Protein AF-A0A645HJS1-F1 (afdb_monomer_lite)

Foldseek 3Di:
DVCCVVPVNFAQADWFPVSVLVCCVVVVPVDQCVQDDPPQPQADGDPGSVSDALRHGQKTALHDDVVAPDDQQLAFGMKGQQQRDDPQWIWTATRVGDIDIDRHDPVRRFQLSVLVVSCVVVVDDPRNSVVSNVSRVVNCVRNVD

Secondary structure (DSSP, 8-state):
-HHHHHTTTPPPSS-HHHHHHHHHHTTSS--GGGGS-TT-SSSPPPSSGGG--GGG--EEE----TTS---GGG-EEEEE-GGG-BTTEEEEEETTS-EEEEE--TT--SHHHHHHHHHHHH---HHHHHHHHHHHHHHHHHHT-

Sequence (145 aa):
MMYKADHKDSFPEKPGLAGLKVLADQNYLSDPAVFRNPADAKTTLAGELKALAPNNVSYVYFGALPDVPVAPAKMPLAFERPDLRLNGNLCVLFGDGHVESLTVPVEVDDCEELVSYLHTQKKYSEKELKALSERAHLLDGELGL

pLDDT: mean 89.64, std 5.85, range [58.06, 96.69]

Structure (mmCIF, N/CA/C/O backbone):
data_AF-A0A645HJS1-F1
#
_entry.id   AF-A0A645HJS1-F1
#
loop_
_atom_site.group_PDB
_atom_site.id
_atom_site.type_symbol
_atom_site.label_atom_id
_atom_site.label_alt_id
_atom_site.label_comp_id
_atom_site.label_asym_id
_atom_site.label_entity_id
_atom_site.label_seq_id
_atom_site.pdbx_PDB_ins_code
_atom_site.Cartn_x
_atom_site.Cartn_y
_atom_site.Cartn_z
_atom_site.occupancy
_atom_site.B_iso_or_equiv
_atom_site.auth_seq_id
_atom_site.auth_comp_id
_atom_site.auth_asym_id
_atom_site.auth_atom_id
_atom_site.pdbx_PDB_model_num
ATOM 1 N N . MET A 1 1 ? -15.172 -10.168 -12.290 1.00 58.06 1 MET A N 1
ATOM 2 C CA . MET A 1 1 ? -13.699 -10.301 -12.376 1.00 58.06 1 MET A CA 1
ATOM 3 C C . MET A 1 1 ? -13.333 -11.759 -12.154 1.00 58.06 1 MET A C 1
ATOM 5 O O . MET A 1 1 ? -13.943 -12.363 -11.282 1.00 58.06 1 MET A O 1
ATOM 9 N N . MET A 1 2 ? -12.388 -12.311 -12.926 1.00 75.38 2 MET A N 1
ATOM 10 C CA . MET A 1 2 ? -11.990 -13.729 -12.838 1.00 75.38 2 MET A CA 1
ATOM 11 C C . MET A 1 2 ? -11.369 -14.088 -11.477 1.00 75.38 2 MET A C 1
ATOM 13 O O . MET A 1 2 ? -11.793 -15.070 -10.883 1.00 75.38 2 MET A O 1
ATOM 17 N N . TYR A 1 3 ? -10.520 -13.221 -10.901 1.00 77.75 3 TYR A N 1
ATOM 18 C CA . TYR A 1 3 ? -9.892 -13.461 -9.587 1.00 77.75 3 TYR A CA 1
ATOM 19 C C . TYR A 1 3 ? -10.908 -13.810 -8.494 1.00 77.75 3 TYR A C 1
ATOM 21 O O . TYR A 1 3 ? -10.749 -14.779 -7.763 1.00 77.75 3 TYR A O 1
ATOM 29 N N . LYS A 1 4 ? -11.995 -13.034 -8.414 1.00 79.62 4 LYS A N 1
ATOM 30 C CA . LYS A 1 4 ? -13.069 -13.217 -7.431 1.00 79.62 4 LYS A CA 1
ATOM 31 C C . LYS A 1 4 ? -13.653 -14.639 -7.474 1.00 79.62 4 LYS A C 1
ATOM 33 O O . LYS A 1 4 ? -13.863 -15.245 -6.428 1.00 79.62 4 LYS A O 1
ATOM 38 N N . ALA A 1 5 ? -13.888 -15.162 -8.679 1.00 81.75 5 ALA A N 1
ATOM 39 C CA . ALA A 1 5 ? -14.442 -16.498 -8.879 1.00 81.75 5 ALA A CA 1
ATOM 40 C C . ALA A 1 5 ? -13.431 -17.600 -8.522 1.00 81.75 5 ALA A C 1
ATOM 42 O O . ALA A 1 5 ? -13.804 -18.586 -7.889 1.00 81.75 5 ALA A O 1
ATOM 43 N N . ASP A 1 6 ? -12.160 -17.399 -8.871 1.00 85.19 6 ASP A N 1
ATOM 44 C CA . ASP A 1 6 ? -11.094 -18.382 -8.651 1.00 85.19 6 ASP A CA 1
ATOM 45 C C . ASP A 1 6 ? -10.648 -18.447 -7.177 1.00 85.19 6 ASP A C 1
ATOM 47 O O . ASP A 1 6 ? -10.280 -19.510 -6.677 1.00 85.19 6 ASP A O 1
ATOM 51 N N . HIS A 1 7 ? -10.746 -17.324 -6.455 1.00 83.19 7 HIS A N 1
ATOM 52 C CA . HIS A 1 7 ? -10.228 -17.145 -5.090 1.00 83.19 7 HIS A CA 1
ATOM 53 C C . HIS A 1 7 ? -11.313 -16.850 -4.048 1.00 83.19 7 HIS A C 1
ATOM 55 O O . HIS A 1 7 ? -11.015 -16.332 -2.973 1.00 83.19 7 HIS A O 1
ATOM 61 N N . LYS A 1 8 ? -12.578 -17.181 -4.338 1.00 84.25 8 LYS A N 1
ATOM 62 C CA . LYS A 1 8 ? -13.710 -17.086 -3.390 1.00 84.25 8 LYS A CA 1
ATOM 63 C C . LYS A 1 8 ? -13.795 -15.722 -2.694 1.00 84.25 8 LYS A C 1
ATOM 65 O O . LYS A 1 8 ? -13.813 -15.646 -1.469 1.00 84.25 8 LYS A O 1
ATOM 70 N N . ASP A 1 9 ? -13.805 -14.654 -3.481 1.00 77.25 9 ASP A N 1
ATOM 71 C CA . ASP A 1 9 ? -13.944 -13.274 -2.993 1.00 77.25 9 ASP A CA 1
ATOM 72 C C . ASP A 1 9 ? -12.804 -12.797 -2.069 1.00 77.25 9 ASP A C 1
ATOM 74 O O . ASP A 1 9 ? -12.953 -11.796 -1.372 1.00 77.25 9 ASP A O 1
ATOM 78 N N . SER A 1 10 ? -11.657 -13.483 -2.078 1.00 81.81 10 SER A N 1
ATOM 79 C CA . SER A 1 10 ? -10.491 -13.131 -1.258 1.00 81.81 10 SER A CA 1
ATOM 80 C C . SER A 1 10 ? -9.510 -12.228 -2.009 1.00 81.81 10 SER A C 1
ATOM 82 O O . SER A 1 10 ? -9.567 -12.110 -3.231 1.00 81.81 10 SER A O 1
ATOM 84 N N . PHE A 1 11 ? -8.584 -11.606 -1.279 1.00 85.38 11 PHE A N 1
ATOM 85 C CA . PHE A 1 11 ? -7.425 -10.906 -1.842 1.00 85.38 11 PHE A CA 1
ATOM 86 C C . PHE A 1 11 ? -6.166 -11.780 -1.728 1.00 85.38 11 PHE A C 1
ATOM 88 O O . PHE A 1 11 ? -6.147 -12.691 -0.897 1.00 85.38 11 PHE A O 1
ATOM 95 N N . PRO A 1 12 ? -5.100 -11.526 -2.512 1.00 87.56 12 PRO A N 1
ATOM 96 C CA . PRO A 1 12 ? -3.809 -12.173 -2.283 1.00 87.56 12 PRO A CA 1
ATOM 97 C C . PRO A 1 12 ? -3.354 -12.031 -0.820 1.00 87.56 12 PRO A C 1
ATOM 99 O O . PRO A 1 12 ? -3.321 -10.928 -0.274 1.00 87.56 12 PRO A O 1
ATOM 102 N N . GLU A 1 13 ? -3.005 -13.142 -0.173 1.00 82.12 13 GLU A N 1
ATOM 103 C CA . GLU A 1 13 ? -2.704 -13.146 1.268 1.00 82.12 13 GLU A CA 1
ATOM 104 C C . GLU A 1 13 ? -1.360 -12.492 1.600 1.00 82.12 13 GLU A C 1
ATOM 106 O O . GLU A 1 13 ? -1.217 -11.829 2.628 1.00 82.12 13 GLU A O 1
ATOM 111 N N . LYS A 1 14 ? -0.360 -12.687 0.732 1.00 88.81 14 LYS A N 1
ATOM 112 C CA . LYS A 1 14 ? 1.002 -12.210 0.980 1.00 88.81 14 LYS A CA 1
ATOM 113 C C . LYS A 1 14 ? 1.082 -10.698 0.769 1.00 88.81 14 LYS A C 1
ATOM 115 O O . LYS A 1 14 ? 0.658 -10.241 -0.290 1.00 88.81 14 LYS A O 1
ATOM 120 N N . PRO A 1 15 ? 1.644 -9.931 1.713 1.00 91.69 15 PRO A N 1
ATOM 121 C CA . PRO A 1 15 ? 1.865 -8.509 1.512 1.00 91.69 15 PRO A CA 1
ATOM 122 C C . PRO A 1 15 ? 2.993 -8.247 0.506 1.00 91.69 15 PRO A C 1
ATOM 124 O O . PRO A 1 15 ? 3.673 -9.162 0.027 1.00 91.69 15 PRO A O 1
ATOM 127 N N . GLY A 1 16 ? 3.147 -6.974 0.169 1.00 92.12 16 GLY A N 1
ATOM 128 C CA . GLY A 1 16 ? 4.245 -6.439 -0.610 1.00 92.12 16 GLY A CA 1
ATOM 129 C C . GLY A 1 16 ? 4.307 -7.002 -2.022 1.00 92.12 16 GLY A C 1
ATOM 130 O O . GLY A 1 16 ? 3.303 -7.335 -2.666 1.00 92.12 16 GLY A O 1
ATOM 131 N N . LEU A 1 17 ? 5.534 -7.128 -2.513 1.00 90.62 17 LEU A N 1
ATOM 132 C CA . LEU A 1 17 ? 5.801 -7.576 -3.873 1.00 90.62 17 LEU A CA 1
ATOM 133 C C . LEU A 1 17 ? 5.349 -9.023 -4.112 1.00 90.62 17 LEU A C 1
ATOM 135 O O . LEU A 1 17 ? 5.007 -9.382 -5.238 1.00 90.62 17 LEU A O 1
ATOM 139 N N . ALA A 1 18 ? 5.334 -9.856 -3.070 1.00 90.19 18 ALA A N 1
ATOM 140 C CA . ALA A 1 18 ? 4.904 -11.244 -3.174 1.00 90.19 18 ALA A CA 1
ATOM 141 C C . ALA A 1 18 ? 3.412 -11.356 -3.526 1.00 90.19 18 ALA A C 1
ATOM 143 O O . ALA A 1 18 ? 3.057 -12.176 -4.370 1.00 90.19 18 ALA A O 1
ATOM 144 N N . GLY A 1 19 ? 2.551 -10.520 -2.938 1.00 89.69 19 GLY A N 1
ATOM 145 C CA . GLY A 1 19 ? 1.129 -10.468 -3.294 1.00 89.69 19 GLY A CA 1
ATOM 146 C C . GLY A 1 19 ? 0.890 -9.937 -4.703 1.00 89.69 19 GLY A C 1
ATOM 147 O O . GLY A 1 19 ? 0.113 -10.515 -5.460 1.00 89.69 19 GLY A O 1
ATOM 148 N N . LEU A 1 20 ? 1.621 -8.890 -5.094 1.00 89.94 20 LEU A N 1
ATOM 149 C CA . LEU A 1 20 ? 1.558 -8.342 -6.453 1.00 89.94 20 LEU A CA 1
ATOM 150 C C . LEU A 1 20 ? 2.002 -9.362 -7.509 1.00 89.94 20 LEU A C 1
ATOM 152 O O . LEU A 1 20 ? 1.364 -9.482 -8.554 1.00 89.94 20 LEU A O 1
ATOM 156 N N . LYS A 1 21 ? 3.048 -10.146 -7.220 1.00 89.88 21 LYS A N 1
ATOM 157 C CA . LYS A 1 21 ? 3.506 -11.225 -8.102 1.00 89.88 21 LYS A CA 1
ATOM 158 C C . LYS A 1 21 ? 2.441 -12.293 -8.325 1.00 89.88 21 LYS A C 1
ATOM 160 O O . LYS A 1 21 ? 2.305 -12.746 -9.448 1.00 89.88 21 LYS A O 1
ATOM 165 N N . VAL A 1 22 ? 1.628 -12.635 -7.322 1.00 89.75 22 VAL A N 1
ATOM 166 C CA . VAL A 1 22 ? 0.512 -13.585 -7.512 1.00 89.75 22 VAL A CA 1
ATOM 167 C C . VAL A 1 22 ? -0.456 -13.092 -8.591 1.00 89.75 22 VAL A C 1
ATOM 169 O O . VAL A 1 22 ? -0.884 -13.875 -9.437 1.00 89.75 22 VAL A O 1
ATOM 172 N N . LEU A 1 23 ? -0.770 -11.793 -8.597 1.00 88.19 23 LEU A N 1
ATOM 173 C CA . LEU A 1 23 ? -1.655 -11.194 -9.600 1.00 88.19 23 LEU A CA 1
ATOM 174 C C . LEU A 1 23 ? -1.030 -11.200 -11.000 1.00 88.19 23 LEU A C 1
ATOM 176 O O . LEU A 1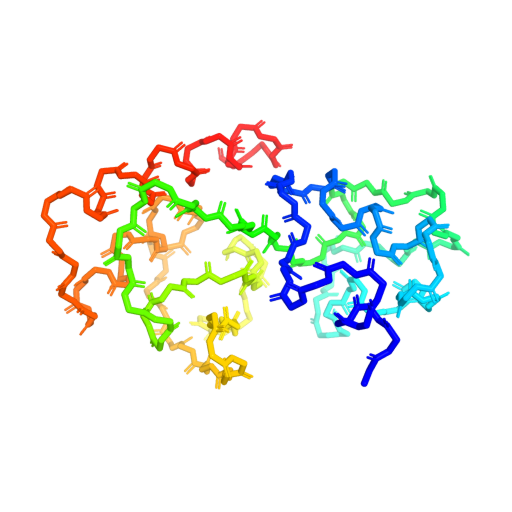 23 ? -1.737 -11.425 -11.984 1.00 88.19 23 LEU A O 1
ATOM 180 N N . ALA A 1 24 ? 0.280 -10.970 -11.084 1.00 88.00 24 ALA A N 1
ATOM 181 C CA . ALA A 1 24 ? 1.031 -10.996 -12.333 1.00 88.00 24 ALA A CA 1
ATOM 182 C C . ALA A 1 24 ? 1.181 -12.425 -12.892 1.00 88.00 24 ALA A C 1
ATOM 184 O O . ALA A 1 24 ? 0.839 -12.680 -14.045 1.00 88.00 24 ALA A O 1
ATOM 185 N N . ASP A 1 25 ? 1.619 -13.373 -12.060 1.00 87.31 25 ASP A N 1
ATOM 186 C CA . ASP A 1 25 ? 1.907 -14.764 -12.433 1.00 87.31 25 ASP A CA 1
ATOM 187 C C . ASP A 1 25 ? 0.641 -15.530 -12.837 1.00 87.31 25 ASP A C 1
ATOM 189 O O . ASP A 1 25 ? 0.683 -16.395 -13.711 1.00 87.31 25 ASP A O 1
ATOM 193 N N . GLN A 1 26 ? -0.502 -15.199 -12.228 1.00 87.50 26 GLN A N 1
ATOM 194 C CA . GLN A 1 26 ? -1.805 -15.781 -12.570 1.00 87.50 26 GLN A CA 1
ATOM 195 C C . GLN A 1 26 ? -2.543 -14.989 -13.662 1.00 87.50 26 GLN A C 1
ATOM 197 O O . GLN A 1 26 ? -3.711 -15.254 -13.941 1.00 87.50 26 GLN A O 1
ATOM 202 N N . ASN A 1 27 ? -1.858 -14.041 -14.313 1.00 85.19 27 ASN A N 1
ATOM 203 C CA . ASN A 1 27 ? -2.348 -13.278 -15.461 1.00 85.19 27 ASN A CA 1
ATOM 204 C C . ASN A 1 27 ? -3.613 -12.439 -15.176 1.00 85.19 27 ASN A C 1
ATOM 206 O O . ASN A 1 27 ? -4.397 -12.156 -16.083 1.00 85.19 27 ASN A O 1
ATOM 210 N N . TYR A 1 28 ? -3.814 -12.022 -13.921 1.00 88.06 28 TYR A N 1
ATOM 211 C CA . TYR A 1 28 ? -4.878 -11.083 -13.549 1.00 88.06 28 TYR A CA 1
ATOM 212 C C . TYR A 1 28 ? -4.464 -9.627 -13.766 1.00 88.06 28 TYR A C 1
ATOM 214 O O . TYR A 1 28 ? -5.311 -8.799 -14.094 1.00 88.06 28 TYR A O 1
ATOM 222 N N . LEU A 1 29 ? -3.170 -9.328 -13.607 1.00 88.56 29 LEU A N 1
ATOM 223 C CA . LEU A 1 29 ? -2.538 -8.053 -13.945 1.00 88.56 29 LEU A CA 1
ATOM 224 C C . LEU A 1 29 ? -1.397 -8.311 -14.933 1.00 88.56 29 LEU A C 1
ATOM 226 O O . LEU A 1 29 ? -0.248 -8.504 -14.547 1.00 88.56 29 LEU A O 1
ATOM 230 N N . SER A 1 30 ? -1.745 -8.369 -16.218 1.00 87.62 30 SER A N 1
ATOM 231 C CA . SER A 1 30 ? -0.841 -8.829 -17.277 1.00 87.62 30 SER A CA 1
ATOM 232 C C . SER A 1 30 ? 0.025 -7.730 -17.907 1.00 87.62 30 SER A C 1
ATOM 234 O O . SER A 1 30 ? 0.952 -8.032 -18.654 1.00 87.62 30 SER A O 1
ATOM 236 N N . ASP A 1 31 ? -0.294 -6.458 -17.666 1.00 89.62 31 ASP A N 1
ATOM 237 C CA . ASP A 1 31 ? 0.434 -5.316 -18.224 1.00 89.62 31 ASP A CA 1
ATOM 238 C C . ASP A 1 31 ? 1.410 -4.753 -17.174 1.00 89.62 31 ASP A C 1
ATOM 240 O O . ASP A 1 31 ? 0.951 -4.254 -16.147 1.00 89.62 31 ASP A O 1
ATOM 244 N N . PRO A 1 32 ? 2.740 -4.794 -17.395 1.00 86.88 32 PRO A N 1
ATOM 245 C CA . PRO A 1 32 ? 3.719 -4.223 -16.470 1.00 86.88 32 PRO A CA 1
ATOM 246 C C . PRO A 1 32 ? 3.490 -2.742 -16.139 1.00 86.88 32 PRO A C 1
ATOM 248 O O . PRO A 1 32 ? 3.883 -2.294 -15.061 1.00 86.88 32 PRO A O 1
ATOM 251 N N . ALA A 1 33 ? 2.841 -1.980 -17.027 1.00 89.19 33 ALA A N 1
ATOM 252 C CA . ALA A 1 33 ? 2.558 -0.564 -16.808 1.00 89.19 33 ALA A CA 1
ATOM 253 C C . ALA A 1 33 ? 1.641 -0.311 -15.604 1.00 89.19 33 ALA A C 1
ATOM 255 O O . ALA A 1 33 ? 1.718 0.760 -15.013 1.00 89.19 33 ALA A O 1
ATOM 256 N N . VAL A 1 34 ? 0.825 -1.287 -15.186 1.00 90.00 34 VAL A N 1
ATOM 257 C CA . VAL A 1 34 ? -0.099 -1.118 -14.048 1.00 90.00 34 VAL A CA 1
ATOM 258 C C . VAL A 1 34 ? 0.612 -1.045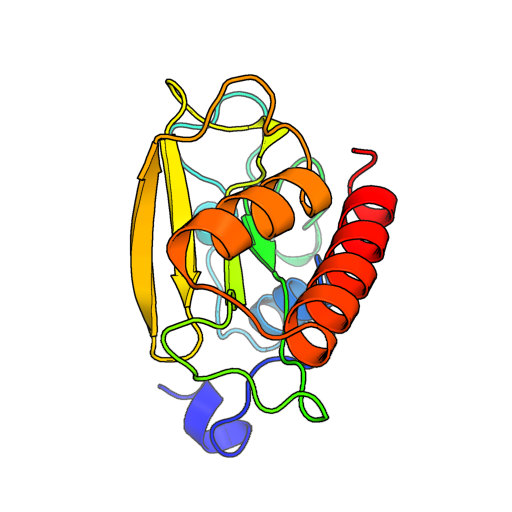 -12.696 1.00 90.00 34 VAL A C 1
ATOM 260 O O . VAL A 1 34 ? 0.025 -0.580 -11.725 1.00 90.00 34 VAL A O 1
ATOM 263 N N . PHE A 1 35 ? 1.865 -1.501 -12.612 1.00 90.94 35 PHE A N 1
ATOM 264 C CA . PHE A 1 35 ? 2.640 -1.497 -11.367 1.00 90.94 35 PHE A CA 1
ATOM 265 C C . PHE A 1 35 ? 3.401 -0.189 -11.141 1.00 90.94 35 PHE A C 1
ATOM 267 O O . PHE A 1 35 ? 3.978 0.007 -10.071 1.00 90.94 35 PHE A O 1
ATOM 274 N N . ARG A 1 36 ? 3.389 0.714 -12.124 1.00 90.88 36 ARG A N 1
ATOM 275 C CA . ARG A 1 36 ? 4.072 2.001 -12.068 1.00 90.88 36 ARG A CA 1
ATOM 276 C C . ARG A 1 36 ? 3.061 3.134 -12.176 1.00 90.88 36 ARG A C 1
ATOM 278 O O . ARG A 1 36 ? 2.250 3.159 -13.096 1.00 90.88 36 ARG A O 1
ATOM 285 N N . ASN A 1 37 ? 3.175 4.122 -11.296 1.00 89.06 37 ASN A N 1
ATOM 286 C CA . ASN A 1 37 ? 2.478 5.384 -11.492 1.00 89.06 37 ASN A CA 1
ATOM 287 C C . ASN A 1 37 ? 3.145 6.127 -12.676 1.00 89.06 37 ASN A C 1
ATOM 289 O O . ASN A 1 37 ? 4.346 6.399 -12.620 1.00 89.06 37 ASN A O 1
ATOM 293 N N . PRO A 1 38 ? 2.414 6.488 -13.750 1.00 85.62 38 PRO A N 1
ATOM 294 C CA . PRO A 1 38 ? 2.991 7.186 -14.903 1.00 85.62 38 PRO A CA 1
ATOM 295 C C . PRO A 1 38 ? 3.636 8.538 -14.574 1.00 85.62 38 PRO A C 1
ATOM 297 O O . PRO A 1 38 ? 4.508 8.997 -15.309 1.00 85.62 38 PRO A O 1
ATOM 300 N N . ALA A 1 39 ? 3.196 9.188 -13.497 1.00 84.62 39 ALA A N 1
ATOM 301 C CA . ALA A 1 39 ? 3.718 10.470 -13.046 1.00 84.62 39 ALA A CA 1
ATOM 302 C C . ALA A 1 39 ? 4.947 10.327 -12.126 1.00 84.62 39 ALA A C 1
ATOM 304 O O . ALA A 1 39 ? 5.626 11.317 -11.853 1.00 84.62 39 ALA A O 1
ATOM 305 N N . ASP A 1 40 ? 5.260 9.110 -11.672 1.00 84.19 40 ASP A N 1
ATOM 306 C CA . ASP A 1 40 ? 6.461 8.813 -10.897 1.00 84.19 40 ASP A CA 1
ATOM 307 C C . ASP A 1 40 ? 7.688 8.701 -11.821 1.00 84.19 40 ASP A C 1
ATOM 309 O O . ASP A 1 40 ? 7.751 7.888 -12.753 1.00 84.19 40 A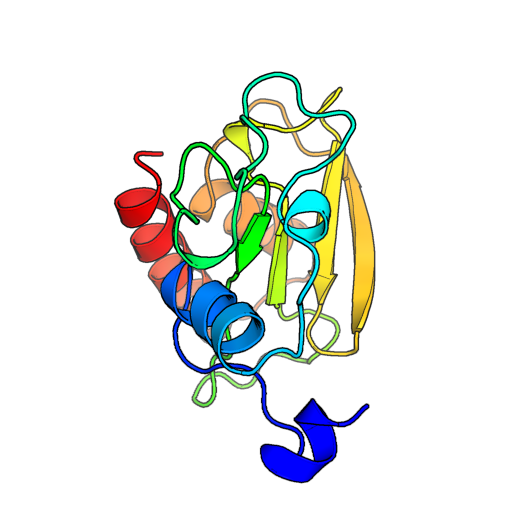SP A O 1
ATOM 313 N N . ALA A 1 41 ? 8.677 9.554 -11.551 1.00 79.81 41 ALA A N 1
ATOM 314 C CA . ALA A 1 41 ? 9.933 9.633 -12.290 1.00 79.81 41 ALA A CA 1
ATOM 315 C C . ALA A 1 41 ? 11.076 8.802 -11.676 1.00 79.81 41 ALA A C 1
ATOM 317 O O . ALA A 1 41 ? 12.107 8.635 -12.327 1.00 79.81 41 ALA A O 1
ATOM 318 N N . LYS A 1 42 ? 10.930 8.311 -10.438 1.00 83.69 42 LYS A N 1
ATOM 319 C CA . LYS A 1 42 ? 11.963 7.565 -9.704 1.00 83.69 42 LYS A CA 1
ATOM 320 C C . LYS A 1 42 ? 11.927 6.070 -10.026 1.00 83.69 42 LYS A C 1
ATOM 322 O O . LYS A 1 42 ? 12.986 5.448 -10.095 1.00 83.69 42 LYS A O 1
ATOM 327 N N . THR A 1 43 ? 10.745 5.488 -10.239 1.00 85.00 43 THR A N 1
ATOM 328 C CA . THR A 1 43 ? 10.640 4.073 -10.629 1.00 85.00 43 THR A CA 1
ATOM 329 C C . THR A 1 43 ? 10.882 3.865 -12.118 1.00 85.00 43 THR A C 1
ATOM 331 O O . THR A 1 43 ? 10.552 4.686 -12.979 1.00 85.00 43 THR A O 1
ATOM 334 N N . THR A 1 44 ? 11.469 2.716 -12.439 1.00 87.00 44 THR A N 1
ATOM 335 C CA . THR A 1 44 ? 11.632 2.269 -13.827 1.00 87.00 44 THR A CA 1
ATOM 336 C C . THR A 1 44 ? 10.466 1.375 -14.224 1.00 87.00 44 THR A C 1
ATOM 338 O O . THR A 1 44 ? 9.883 0.706 -13.383 1.00 87.00 44 THR A O 1
ATOM 341 N N . LEU A 1 45 ? 10.080 1.362 -15.502 1.00 85.00 45 LEU A N 1
ATOM 342 C CA . LEU A 1 45 ? 9.070 0.406 -15.957 1.00 85.00 45 LEU A CA 1
ATOM 343 C C . LEU A 1 45 ? 9.713 -0.982 -16.061 1.00 85.00 45 LEU A C 1
ATOM 345 O O . LEU A 1 45 ? 10.752 -1.128 -16.709 1.00 85.00 45 LEU A O 1
ATOM 349 N N . ALA A 1 46 ? 9.092 -1.999 -15.465 1.00 82.12 46 ALA A N 1
ATOM 350 C CA . ALA A 1 46 ? 9.497 -3.377 -15.708 1.00 82.12 46 ALA A CA 1
ATOM 351 C C . ALA A 1 46 ? 9.233 -3.731 -17.183 1.00 82.12 46 ALA A C 1
ATOM 353 O O . ALA A 1 46 ? 8.111 -3.601 -17.663 1.00 82.12 46 ALA A O 1
ATOM 354 N N . GLY A 1 47 ? 10.256 -4.193 -17.910 1.00 78.19 47 GLY A N 1
ATOM 355 C CA . GLY A 1 47 ? 10.080 -4.642 -19.299 1.00 78.19 47 GLY A CA 1
ATOM 356 C C . GLY A 1 47 ? 9.225 -5.911 -19.424 1.00 78.19 47 GLY A C 1
ATOM 357 O O . GLY A 1 47 ? 8.701 -6.203 -20.493 1.00 78.19 47 GLY A O 1
ATOM 358 N N . GLU A 1 48 ? 9.081 -6.662 -18.330 1.00 84.69 48 GLU A N 1
ATOM 359 C CA . GLU A 1 48 ? 8.335 -7.915 -18.244 1.00 84.69 48 GLU A CA 1
ATOM 360 C C . GLU A 1 48 ? 7.908 -8.194 -16.792 1.00 84.69 48 GLU A C 1
ATOM 362 O O . GLU A 1 48 ? 8.614 -7.832 -15.851 1.00 84.69 48 GLU A O 1
ATOM 367 N N . LEU A 1 49 ? 6.776 -8.880 -16.596 1.00 83.94 49 LEU A N 1
ATOM 368 C CA . LEU A 1 49 ? 6.199 -9.142 -15.264 1.00 83.94 49 LEU A CA 1
ATOM 369 C C . LEU A 1 49 ? 7.120 -9.947 -14.335 1.00 83.94 49 LEU A C 1
ATOM 371 O O . LEU A 1 49 ? 7.184 -9.695 -13.134 1.00 83.94 49 LEU A O 1
ATOM 375 N N . LYS A 1 50 ? 7.894 -10.891 -14.881 1.00 82.81 50 LYS A N 1
ATOM 376 C CA . LYS A 1 50 ? 8.845 -11.682 -14.079 1.00 82.81 50 LYS A CA 1
ATOM 377 C C . LYS A 1 50 ? 9.991 -10.840 -13.502 1.00 82.81 50 LYS A C 1
ATOM 379 O O . LYS A 1 50 ? 10.644 -11.278 -12.560 1.00 82.81 50 LYS A O 1
ATOM 384 N N . ALA A 1 51 ? 10.228 -9.643 -14.045 1.00 85.19 51 ALA A N 1
ATOM 385 C CA . ALA A 1 51 ? 11.253 -8.717 -13.577 1.00 85.19 51 ALA A CA 1
ATOM 386 C C . ALA A 1 51 ? 10.742 -7.737 -12.504 1.00 85.19 51 ALA A C 1
ATOM 388 O O . ALA A 1 51 ? 11.491 -6.842 -12.113 1.00 85.19 51 ALA A O 1
ATOM 389 N N . LEU A 1 52 ? 9.501 -7.876 -12.012 1.00 86.56 52 LEU A N 1
ATOM 390 C CA . LEU A 1 52 ? 8.968 -7.012 -10.953 1.00 86.56 52 LEU A CA 1
ATOM 391 C C . LEU A 1 52 ? 9.867 -7.044 -9.703 1.00 86.56 52 LEU A C 1
ATOM 393 O O . LEU A 1 52 ? 10.169 -8.111 -9.160 1.00 86.56 52 LEU A O 1
ATOM 397 N N . ALA A 1 53 ? 10.270 -5.869 -9.237 1.00 87.31 53 ALA A N 1
ATOM 398 C CA . ALA A 1 53 ? 11.224 -5.622 -8.161 1.00 87.31 53 ALA A CA 1
ATOM 399 C C . ALA A 1 53 ? 10.893 -4.284 -7.467 1.00 87.31 53 ALA A C 1
ATOM 401 O O . ALA A 1 53 ? 10.235 -3.436 -8.066 1.00 87.31 53 ALA A O 1
ATOM 402 N N . PRO A 1 54 ? 11.351 -4.038 -6.227 1.00 86.38 54 PRO A N 1
ATOM 403 C CA . PRO A 1 54 ? 10.987 -2.819 -5.493 1.00 86.38 54 PRO A CA 1
ATOM 404 C C . PRO A 1 54 ? 11.286 -1.501 -6.231 1.00 86.38 54 PRO A C 1
ATOM 406 O O . PRO A 1 54 ? 10.580 -0.517 -6.050 1.00 86.38 54 PRO A O 1
ATOM 409 N N . ASN A 1 55 ? 12.298 -1.474 -7.101 1.00 87.50 55 ASN A N 1
ATOM 410 C CA . ASN A 1 55 ? 12.699 -0.299 -7.885 1.00 87.50 55 ASN A CA 1
ATOM 411 C C . ASN A 1 55 ? 11.855 -0.042 -9.154 1.00 87.50 55 ASN A C 1
ATOM 413 O O . ASN A 1 55 ? 12.094 0.941 -9.864 1.00 87.50 55 ASN A O 1
ATOM 417 N N . ASN A 1 56 ? 10.913 -0.928 -9.480 1.00 88.81 56 ASN A N 1
ATOM 418 C CA . ASN A 1 56 ? 10.040 -0.808 -10.651 1.00 88.81 56 ASN A CA 1
ATOM 419 C C . ASN A 1 56 ? 8.544 -0.876 -10.319 1.00 88.81 56 ASN A C 1
ATOM 421 O O . ASN A 1 56 ? 7.713 -0.988 -11.219 1.00 88.81 56 ASN A O 1
ATOM 425 N N . VAL A 1 57 ? 8.213 -0.775 -9.031 1.00 91.94 57 VAL A N 1
ATOM 426 C CA . VAL A 1 57 ? 6.840 -0.766 -8.534 1.00 91.94 57 VAL A CA 1
ATOM 427 C C . VAL A 1 57 ? 6.615 0.497 -7.706 1.00 91.94 57 VAL A C 1
ATOM 429 O O . VAL A 1 57 ? 7.314 0.730 -6.722 1.00 91.94 57 VAL A O 1
ATOM 432 N N . SER A 1 58 ? 5.623 1.301 -8.094 1.00 93.44 58 SER A N 1
ATOM 433 C CA . SER A 1 58 ? 5.242 2.535 -7.384 1.00 93.44 58 SER A CA 1
ATOM 434 C C . SER A 1 58 ? 4.221 2.298 -6.270 1.00 93.44 58 SER A C 1
ATOM 436 O O . SER A 1 58 ? 3.896 3.225 -5.534 1.00 93.44 58 SER A O 1
ATOM 438 N N . TYR A 1 59 ? 3.691 1.080 -6.152 1.00 93.81 59 TYR A N 1
ATOM 439 C CA . TYR A 1 59 ? 2.623 0.728 -5.221 1.00 93.81 59 TYR A CA 1
ATOM 440 C C . TYR A 1 59 ? 3.084 -0.277 -4.167 1.00 93.81 59 TYR A C 1
ATOM 442 O O . TYR A 1 59 ? 3.802 -1.235 -4.452 1.00 93.81 59 TYR A O 1
ATOM 450 N N . VAL A 1 60 ? 2.589 -0.102 -2.952 1.00 94.94 60 VAL A N 1
ATOM 451 C CA . VAL A 1 60 ? 2.709 -1.057 -1.859 1.00 94.94 60 VAL A CA 1
ATOM 452 C C . VAL A 1 60 ? 1.403 -1.828 -1.768 1.00 94.94 60 VAL A C 1
ATOM 454 O O . VAL A 1 60 ? 0.333 -1.242 -1.608 1.00 94.94 60 VAL A O 1
ATOM 457 N N . TYR A 1 61 ? 1.477 -3.152 -1.875 1.00 95.12 61 TYR A N 1
ATOM 458 C CA . TYR A 1 61 ? 0.331 -4.011 -1.604 1.00 95.12 61 TYR A CA 1
ATOM 459 C C . TYR A 1 61 ? 0.315 -4.379 -0.127 1.00 95.12 61 TYR A C 1
ATOM 461 O O . TYR A 1 61 ? 1.190 -5.089 0.360 1.00 95.12 61 TYR A O 1
ATOM 469 N N . PHE A 1 62 ? -0.681 -3.895 0.598 1.00 92.38 62 PHE A N 1
ATOM 470 C CA . PHE A 1 62 ? -0.773 -4.115 2.033 1.00 92.38 62 PHE A CA 1
ATOM 471 C C . PHE A 1 62 ? -1.257 -5.529 2.363 1.00 92.38 62 PHE A C 1
ATOM 473 O O . PHE A 1 62 ? -0.819 -6.130 3.345 1.00 92.38 62 PHE A O 1
ATOM 480 N N . GLY A 1 63 ? -2.110 -6.091 1.502 1.00 86.06 63 GLY A N 1
ATOM 481 C CA . GLY A 1 63 ? -2.678 -7.425 1.661 1.00 86.06 63 GLY A CA 1
ATOM 482 C C . GLY A 1 63 ? -3.824 -7.499 2.665 1.00 86.06 63 GLY A C 1
ATOM 483 O O . GLY A 1 63 ? -4.149 -6.541 3.365 1.00 86.06 63 GLY A O 1
ATOM 484 N N . ALA A 1 64 ? -4.454 -8.671 2.732 1.00 80.31 64 ALA A N 1
ATOM 485 C CA . ALA A 1 64 ? -5.508 -8.930 3.705 1.00 80.31 64 ALA A CA 1
ATOM 486 C C . ALA A 1 64 ? -4.945 -9.081 5.135 1.00 80.31 64 ALA A C 1
ATOM 488 O O . ALA A 1 64 ? -3.809 -9.527 5.340 1.00 80.31 64 ALA A O 1
ATOM 489 N N . LEU A 1 65 ? -5.779 -8.745 6.125 1.00 84.06 65 LEU A N 1
ATOM 490 C CA . LEU A 1 65 ? -5.563 -9.002 7.554 1.00 84.06 65 LEU A CA 1
ATOM 491 C C . LEU A 1 65 ? -6.751 -9.814 8.111 1.00 84.06 65 LEU A C 1
ATOM 493 O O . LEU A 1 65 ? -7.635 -9.239 8.744 1.00 84.06 65 LEU A O 1
ATOM 497 N N . PRO A 1 66 ? -6.818 -11.135 7.859 1.00 72.81 66 PRO A N 1
ATOM 498 C CA . PRO A 1 66 ? -8.010 -11.940 8.154 1.00 72.81 66 PRO A CA 1
ATOM 499 C C . PRO A 1 66 ? -8.385 -11.986 9.646 1.00 72.81 66 PRO A C 1
ATOM 501 O O . PRO A 1 66 ? -9.563 -12.086 9.977 1.00 72.81 66 PRO A O 1
ATOM 504 N N . ASP A 1 67 ? -7.409 -11.849 10.549 1.00 80.19 67 ASP A N 1
ATOM 505 C CA . ASP A 1 67 ? -7.619 -11.945 12.004 1.00 80.19 67 ASP A CA 1
ATOM 506 C C . ASP A 1 67 ? -7.936 -10.598 12.686 1.00 80.19 67 ASP A C 1
ATOM 508 O O . ASP A 1 67 ? -8.075 -10.499 13.919 1.00 80.19 67 ASP A O 1
ATOM 512 N N . VAL A 1 68 ? -8.052 -9.530 11.893 1.00 82.44 68 VAL A N 1
ATOM 513 C CA . VAL A 1 68 ? -8.267 -8.164 12.372 1.00 82.44 68 VAL A CA 1
ATOM 514 C C . VAL A 1 68 ? -9.574 -7.646 11.775 1.00 82.44 68 VAL A C 1
ATOM 516 O O . VAL A 1 68 ? -9.665 -7.484 10.561 1.00 82.44 68 VAL A O 1
ATOM 519 N N . PRO A 1 69 ? -10.603 -7.369 12.597 1.00 83.75 69 PRO A N 1
ATOM 520 C CA . PRO A 1 69 ? -11.911 -6.945 12.110 1.00 83.75 69 PRO A CA 1
ATOM 521 C C . PRO A 1 69 ? -11.9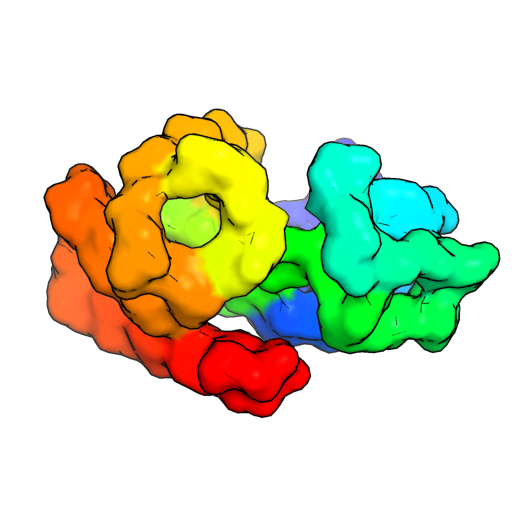04 -5.458 11.725 1.00 83.75 69 PRO A C 1
ATOM 523 O O . PRO A 1 69 ? -12.624 -4.660 12.319 1.00 83.75 69 PRO A O 1
ATOM 526 N N . VAL A 1 70 ? -11.080 -5.085 10.743 1.00 85.56 70 VAL A N 1
ATOM 527 C CA . VAL A 1 70 ? -11.066 -3.735 10.175 1.00 85.56 70 VAL A CA 1
ATOM 528 C C . VAL A 1 70 ? -12.253 -3.591 9.230 1.00 85.56 70 VAL A C 1
ATOM 530 O O . VAL A 1 70 ? -12.462 -4.424 8.347 1.00 85.56 70 VAL A O 1
ATOM 533 N N . ALA A 1 71 ? -13.035 -2.522 9.383 1.00 90.94 71 ALA A N 1
ATOM 534 C CA . ALA A 1 71 ? -14.095 -2.217 8.425 1.00 90.94 71 ALA A CA 1
ATOM 535 C C . ALA A 1 71 ? -13.499 -2.072 7.004 1.00 90.94 71 ALA A C 1
ATOM 537 O O . ALA A 1 71 ? -12.534 -1.320 6.851 1.00 90.94 71 ALA A O 1
ATOM 538 N N . PRO A 1 72 ? -14.067 -2.705 5.955 1.00 90.44 72 PRO A N 1
ATOM 539 C CA . PRO A 1 72 ? -13.490 -2.676 4.604 1.00 90.44 72 PRO A CA 1
ATOM 540 C C . PRO A 1 72 ? -13.211 -1.265 4.068 1.00 90.44 72 PRO A C 1
ATOM 542 O O . PRO A 1 72 ? -12.137 -1.016 3.536 1.00 90.44 72 PRO A O 1
ATOM 545 N N . ALA A 1 73 ? -14.112 -0.313 4.332 1.00 93.56 73 ALA A N 1
ATOM 546 C CA . ALA A 1 73 ? -13.965 1.101 3.963 1.00 93.56 73 ALA A CA 1
ATOM 547 C C . ALA A 1 73 ? -12.847 1.857 4.720 1.00 93.56 73 ALA A C 1
ATOM 549 O O . ALA A 1 73 ? -12.609 3.039 4.487 1.00 93.56 73 ALA A O 1
ATOM 550 N N . LYS A 1 74 ? -12.197 1.217 5.694 1.00 94.12 74 LYS A N 1
ATOM 551 C CA . LYS A 1 74 ? -11.078 1.777 6.460 1.00 94.12 74 LYS A CA 1
ATOM 552 C C . LYS A 1 74 ? -9.795 0.964 6.309 1.00 94.12 74 LYS A C 1
ATOM 554 O O . LYS A 1 74 ? -8.744 1.447 6.716 1.00 94.12 74 LYS A O 1
ATOM 559 N N . MET A 1 75 ? -9.875 -0.246 5.759 1.00 93.19 75 MET A N 1
ATOM 560 C CA . MET A 1 75 ? -8.746 -1.154 5.594 1.00 93.19 75 MET A CA 1
ATOM 561 C C . MET A 1 75 ? -7.955 -0.778 4.335 1.00 93.19 75 MET A C 1
ATOM 563 O O . MET A 1 75 ? -8.485 -0.993 3.243 1.00 93.19 75 MET A O 1
ATOM 567 N N . PRO A 1 76 ? -6.729 -0.235 4.440 1.00 94.88 76 PRO A N 1
ATOM 568 C CA . PRO A 1 76 ? -5.899 -0.023 3.263 1.00 94.88 76 PRO A CA 1
ATOM 569 C C . PRO A 1 76 ? -5.512 -1.384 2.673 1.00 94.88 76 PRO A C 1
ATOM 571 O O . PRO A 1 76 ? -5.025 -2.265 3.378 1.00 94.88 76 PRO A O 1
ATOM 574 N N . LEU A 1 77 ? -5.747 -1.560 1.377 1.00 93.88 77 LEU A N 1
ATOM 575 C CA . LEU A 1 77 ? -5.405 -2.773 0.637 1.00 93.88 77 LEU A CA 1
ATOM 576 C C . LEU A 1 77 ? -4.149 -2.576 -0.212 1.00 93.88 77 LEU A C 1
ATOM 578 O O . LEU A 1 77 ? -3.312 -3.474 -0.304 1.00 93.88 77 LEU A O 1
ATOM 582 N N . ALA A 1 78 ? -4.016 -1.404 -0.826 1.00 94.62 78 ALA A N 1
ATOM 583 C CA . ALA A 1 78 ? -2.821 -0.979 -1.537 1.00 94.62 78 ALA A CA 1
ATOM 584 C C . ALA A 1 78 ? -2.721 0.547 -1.513 1.00 94.62 78 ALA A C 1
ATOM 586 O O . ALA A 1 78 ? -3.734 1.232 -1.389 1.00 94.62 78 ALA A O 1
ATOM 587 N N . PHE A 1 79 ? -1.523 1.089 -1.658 1.00 95.50 79 PHE A N 1
ATOM 588 C CA . PHE A 1 79 ? -1.314 2.531 -1.759 1.00 95.50 79 PHE A CA 1
ATOM 589 C C . PHE A 1 79 ? -0.067 2.847 -2.567 1.00 95.50 79 PHE A C 1
ATOM 591 O O . PHE A 1 79 ? 0.790 1.991 -2.775 1.00 95.50 79 PHE A O 1
ATOM 598 N N . GLU A 1 80 ? 0.027 4.075 -3.054 1.00 94.06 80 GLU A N 1
ATOM 599 C CA . GLU A 1 80 ? 1.274 4.587 -3.614 1.00 94.06 80 GLU A CA 1
ATOM 600 C C . GLU A 1 80 ? 2.350 4.646 -2.535 1.00 94.06 80 GLU A C 1
ATOM 602 O O . GLU A 1 80 ? 2.083 5.036 -1.400 1.00 94.06 80 GLU A O 1
ATOM 607 N N . ARG A 1 81 ? 3.571 4.263 -2.904 1.00 92.88 81 ARG A N 1
ATOM 608 C CA . ARG A 1 81 ? 4.738 4.344 -2.032 1.00 92.88 81 ARG A CA 1
ATOM 609 C C . ARG A 1 81 ? 4.897 5.766 -1.470 1.00 92.88 81 ARG A C 1
ATOM 611 O O . ARG A 1 81 ? 4.999 6.705 -2.268 1.00 92.88 81 ARG A O 1
ATOM 618 N N . PRO A 1 82 ? 4.941 5.938 -0.137 1.00 93.00 82 PRO A N 1
ATOM 619 C CA . PRO A 1 82 ? 5.007 7.263 0.478 1.00 93.00 82 PRO A CA 1
ATOM 620 C C . PRO A 1 82 ? 6.209 8.098 0.007 1.00 93.00 82 PRO A C 1
ATOM 622 O O . PRO A 1 82 ? 6.021 9.257 -0.367 1.00 93.00 82 PRO A O 1
ATOM 625 N N . ASP A 1 83 ? 7.397 7.502 -0.134 1.00 91.12 83 ASP A N 1
ATOM 626 C CA . ASP A 1 83 ? 8.635 8.136 -0.633 1.00 91.12 83 ASP A CA 1
ATOM 627 C C . ASP A 1 83 ? 8.581 8.610 -2.105 1.00 91.12 83 ASP A C 1
ATOM 629 O O . ASP A 1 83 ? 9.437 9.373 -2.587 1.00 91.12 83 ASP A O 1
ATOM 633 N N . LEU A 1 84 ? 7.563 8.162 -2.845 1.00 89.88 84 LEU A N 1
ATOM 634 C CA . LEU A 1 84 ? 7.322 8.485 -4.253 1.00 89.88 84 LEU A CA 1
ATOM 635 C C . LEU A 1 84 ? 6.163 9.474 -4.452 1.00 89.88 84 LEU A C 1
ATOM 637 O O . LEU A 1 84 ? 5.839 9.801 -5.597 1.00 89.88 84 LEU A O 1
ATOM 641 N N . ARG A 1 85 ? 5.546 9.966 -3.366 1.00 86.50 85 ARG A N 1
ATOM 642 C CA . ARG A 1 85 ? 4.393 10.880 -3.421 1.00 86.50 85 ARG A CA 1
ATOM 643 C C . ARG A 1 85 ? 4.678 12.119 -4.267 1.00 86.50 85 ARG A C 1
ATOM 645 O O . ARG A 1 85 ? 5.754 12.720 -4.208 1.00 86.50 85 ARG A O 1
ATOM 652 N N . LEU A 1 86 ? 3.673 12.552 -5.021 1.00 83.00 86 LEU A N 1
ATOM 653 C CA . LEU A 1 86 ? 3.782 13.694 -5.926 1.00 83.00 86 LEU A CA 1
ATOM 654 C C . LEU A 1 86 ? 3.018 14.881 -5.357 1.00 83.00 86 LEU A C 1
ATOM 656 O O . LEU A 1 86 ? 1.810 14.815 -5.144 1.00 83.00 86 LEU A O 1
ATOM 660 N N . ASN A 1 87 ? 3.721 15.994 -5.131 1.00 83.75 87 ASN A N 1
ATOM 661 C CA . ASN A 1 87 ? 3.146 17.224 -4.573 1.00 83.75 87 ASN A CA 1
ATOM 662 C C . ASN A 1 87 ? 2.401 16.998 -3.240 1.00 83.75 87 ASN A C 1
ATOM 664 O O . ASN A 1 87 ? 1.374 17.626 -2.991 1.00 83.75 87 ASN A O 1
ATOM 668 N N . GLY A 1 88 ? 2.893 16.069 -2.412 1.00 84.19 88 GLY A N 1
ATOM 669 C CA . GLY A 1 88 ? 2.264 15.701 -1.140 1.00 84.19 88 GLY A CA 1
ATOM 670 C C . GLY A 1 88 ? 0.969 14.898 -1.281 1.00 84.19 88 GLY A C 1
ATOM 671 O O . GLY A 1 88 ? 0.298 14.673 -0.283 1.00 84.19 88 GLY A O 1
ATOM 672 N N . ASN A 1 89 ? 0.600 14.461 -2.488 1.00 90.38 89 ASN A N 1
ATOM 673 C CA . ASN A 1 89 ? -0.578 13.630 -2.705 1.00 90.38 89 ASN A CA 1
ATOM 674 C C . ASN A 1 89 ? -0.186 12.169 -2.925 1.00 90.38 89 ASN A C 1
ATOM 676 O O . ASN A 1 89 ? 0.786 11.889 -3.632 1.00 90.38 89 ASN A O 1
ATOM 680 N N . LEU A 1 90 ? -0.9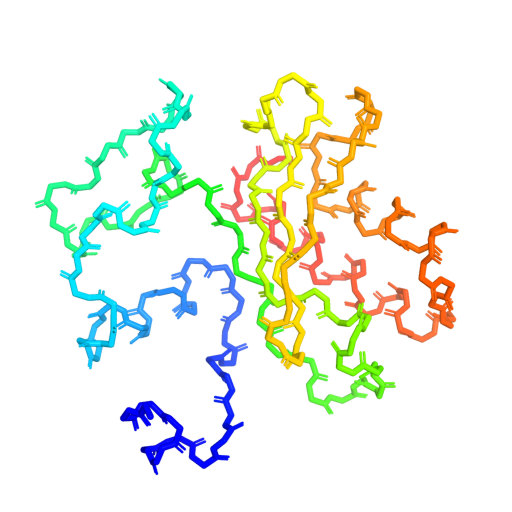79 11.261 -2.357 1.00 92.44 90 LEU A N 1
ATOM 681 C CA . LEU A 1 90 ? -0.894 9.829 -2.627 1.00 92.44 90 LEU A CA 1
ATOM 682 C C . LEU A 1 90 ? -2.282 9.187 -2.679 1.00 92.44 90 LEU A C 1
ATOM 684 O O . LEU A 1 90 ? -3.213 9.632 -2.003 1.00 92.44 90 LEU A O 1
ATOM 688 N N . CYS A 1 91 ? -2.425 8.136 -3.478 1.00 94.00 91 CYS A N 1
ATOM 689 C CA . CYS A 1 91 ? -3.663 7.370 -3.592 1.00 94.00 91 CYS A CA 1
ATOM 690 C C . CYS A 1 91 ? -3.638 6.107 -2.723 1.00 94.00 91 CYS A C 1
ATOM 692 O O . CYS A 1 91 ? -2.656 5.363 -2.717 1.00 94.00 91 CYS A O 1
ATOM 694 N N . VAL A 1 92 ? -4.752 5.833 -2.042 1.00 95.94 92 VAL A N 1
ATOM 695 C CA . VAL A 1 92 ? -4.971 4.629 -1.228 1.00 95.94 92 VAL A CA 1
ATOM 696 C C . VAL A 1 92 ? -6.207 3.892 -1.731 1.00 95.94 92 VAL A C 1
ATOM 698 O O . VAL A 1 92 ? -7.286 4.472 -1.810 1.00 95.94 92 VAL A O 1
ATOM 701 N N . LEU A 1 93 ? -6.051 2.610 -2.051 1.00 95.19 93 LEU A N 1
ATOM 702 C CA . LEU A 1 93 ? -7.129 1.664 -2.322 1.00 95.19 93 LEU A CA 1
ATOM 703 C C . LEU A 1 93 ? -7.556 0.996 -1.015 1.00 95.19 93 LEU A C 1
ATOM 705 O O . LEU A 1 93 ? -6.724 0.409 -0.321 1.00 95.19 93 LEU A O 1
ATOM 709 N N . PHE A 1 94 ? -8.851 1.021 -0.719 1.00 94.69 94 PHE A N 1
ATOM 710 C CA . PHE A 1 94 ? -9.430 0.387 0.463 1.00 94.69 94 PHE A CA 1
ATOM 711 C C . PHE A 1 94 ? -10.097 -0.957 0.145 1.00 94.69 94 PHE A C 1
ATOM 713 O O . PHE A 1 94 ? -10.369 -1.295 -1.008 1.00 94.69 94 PHE A O 1
ATOM 720 N N . GLY A 1 95 ? -10.355 -1.750 1.186 1.00 91.62 95 GLY A N 1
ATOM 721 C CA . GLY A 1 95 ? -10.853 -3.123 1.079 1.00 91.62 95 GLY A CA 1
ATOM 722 C C . GLY A 1 95 ? -12.264 -3.280 0.497 1.00 91.62 95 GLY A C 1
ATOM 723 O O . GLY A 1 95 ? -12.616 -4.373 0.066 1.00 91.62 95 GLY A O 1
ATOM 724 N N . ASP A 1 96 ? -13.077 -2.226 0.455 1.00 91.50 96 ASP A N 1
ATOM 725 C CA . ASP A 1 96 ? -14.367 -2.205 -0.261 1.00 91.50 96 ASP A CA 1
ATOM 726 C C . ASP A 1 96 ? -14.235 -1.782 -1.742 1.00 91.50 96 ASP A C 1
ATOM 728 O O . ASP A 1 96 ? -15.228 -1.765 -2.472 1.00 91.50 96 ASP A O 1
ATOM 732 N N . GLY A 1 97 ? -13.017 -1.465 -2.194 1.00 91.00 97 GLY A N 1
ATOM 733 C CA . GLY A 1 97 ? -12.687 -1.119 -3.572 1.00 91.00 97 GLY A CA 1
ATOM 734 C C . GLY A 1 97 ? -12.697 0.374 -3.899 1.00 91.00 97 GLY A C 1
ATOM 735 O O . GLY A 1 97 ? -12.402 0.718 -5.045 1.00 91.00 97 GLY A O 1
ATOM 736 N N . HIS A 1 98 ? -13.016 1.268 -2.956 1.00 95.06 98 HIS A N 1
ATOM 737 C CA . HIS A 1 98 ? -12.884 2.702 -3.223 1.00 95.06 98 HIS A CA 1
ATOM 738 C C . HIS A 1 98 ? -11.419 3.153 -3.148 1.00 95.06 98 HIS A C 1
ATOM 740 O O . HIS A 1 98 ? -10.596 2.562 -2.448 1.00 95.06 98 HIS A O 1
ATOM 746 N N . VAL A 1 99 ? -11.105 4.220 -3.882 1.00 95.62 99 VAL A N 1
ATOM 747 C CA . VAL A 1 99 ? -9.791 4.868 -3.866 1.00 95.62 99 VAL A CA 1
ATOM 748 C C . VAL A 1 99 ? -9.957 6.276 -3.314 1.00 95.62 99 VAL A C 1
ATOM 750 O O . VAL A 1 99 ? -10.824 7.018 -3.777 1.00 95.62 99 VAL A O 1
ATOM 753 N N . GLU A 1 100 ? -9.124 6.653 -2.348 1.00 95.69 100 GLU A N 1
ATOM 754 C CA . GLU A 1 100 ? -9.023 8.031 -1.863 1.00 95.69 100 GLU A CA 1
ATOM 755 C C . GLU A 1 100 ? -7.675 8.628 -2.266 1.00 95.69 100 GLU A C 1
ATOM 757 O O . GLU A 1 100 ? -6.632 7.997 -2.098 1.00 95.69 100 GLU A O 1
ATOM 762 N N . SER A 1 101 ? -7.695 9.864 -2.763 1.00 94.25 101 SER A N 1
ATOM 763 C CA . SER A 1 101 ? -6.493 10.689 -2.889 1.00 94.25 101 SER A CA 1
ATOM 764 C C . SER A 1 101 ? -6.332 11.515 -1.618 1.00 94.25 101 SER A C 1
ATOM 766 O O . SER A 1 101 ? -7.208 12.310 -1.274 1.00 94.25 101 SER A O 1
ATOM 768 N N . LEU A 1 102 ? -5.217 11.324 -0.924 1.00 93.56 102 LEU A N 1
ATOM 769 C CA . LEU A 1 102 ? -4.900 11.985 0.335 1.00 93.56 102 LEU A CA 1
ATOM 770 C C . LEU A 1 102 ? -3.803 13.018 0.110 1.00 93.56 102 LEU A C 1
ATOM 772 O O . LEU A 1 102 ? -2.790 12.707 -0.510 1.00 93.56 102 LEU A O 1
ATOM 776 N N . THR A 1 103 ? -3.980 14.217 0.660 1.00 94.12 103 THR A N 1
ATOM 777 C CA . THR A 1 103 ? -2.884 15.177 0.829 1.00 94.12 103 THR A CA 1
ATOM 778 C C . THR A 1 103 ? -2.222 14.904 2.172 1.00 94.12 103 THR A C 1
ATOM 780 O O . THR A 1 103 ? -2.782 15.224 3.225 1.00 94.12 103 THR A O 1
ATOM 783 N N . VAL A 1 104 ? -1.048 14.284 2.137 1.00 92.44 104 VAL A N 1
ATOM 784 C CA . VAL A 1 104 ? -0.289 13.912 3.329 1.00 92.44 104 VAL A CA 1
ATOM 785 C C . VAL A 1 104 ? 0.802 14.941 3.648 1.00 92.44 104 VAL A C 1
ATOM 787 O O . VAL A 1 104 ? 1.311 15.608 2.740 1.00 92.44 104 VAL A O 1
ATOM 790 N N . PRO A 1 105 ? 1.170 15.092 4.931 1.00 91.69 105 PRO A N 1
ATOM 791 C CA . PRO A 1 105 ? 2.316 15.896 5.338 1.00 91.69 105 PRO A CA 1
ATOM 792 C C . PRO A 1 105 ? 3.635 15.428 4.702 1.00 91.69 105 PRO A C 1
ATOM 794 O O . PRO A 1 105 ? 3.753 14.306 4.206 1.00 91.69 105 PRO A O 1
ATOM 797 N N . VAL A 1 106 ? 4.650 16.296 4.721 1.00 88.12 106 VAL A N 1
ATOM 798 C CA . VAL A 1 106 ? 5.995 15.949 4.227 1.00 88.12 106 VAL A CA 1
ATOM 799 C C . VAL A 1 106 ? 6.646 14.881 5.103 1.00 88.12 106 VAL A C 1
ATOM 801 O O . VAL A 1 106 ? 7.446 14.107 4.601 1.00 88.12 106 VAL A O 1
ATOM 804 N N . GLU A 1 107 ? 6.260 14.798 6.365 1.00 90.94 107 GLU A N 1
ATOM 805 C CA . GLU A 1 107 ? 6.715 13.830 7.359 1.00 90.94 107 GLU A CA 1
ATOM 806 C C . GLU A 1 107 ? 6.037 12.459 7.218 1.00 90.94 107 GLU A C 1
ATOM 808 O O . GLU A 1 107 ? 6.038 11.696 8.166 1.00 90.94 107 GLU A O 1
ATOM 813 N N . VAL A 1 108 ? 5.360 12.185 6.100 1.00 93.81 108 VAL A N 1
ATOM 814 C CA . VAL A 1 108 ? 4.849 10.851 5.766 1.00 93.81 108 VAL A CA 1
ATOM 815 C C . VAL A 1 108 ? 5.671 10.330 4.593 1.00 93.81 108 VAL A C 1
ATOM 817 O O . VAL A 1 108 ? 5.363 10.622 3.432 1.00 93.81 108 VAL A O 1
ATOM 820 N N . ASP A 1 109 ? 6.755 9.628 4.907 1.00 93.81 109 ASP A N 1
ATOM 821 C CA . ASP A 1 109 ? 7.760 9.120 3.967 1.00 93.81 109 ASP A CA 1
ATOM 822 C C . ASP A 1 109 ? 7.860 7.586 3.960 1.00 93.81 109 ASP A C 1
ATOM 824 O O . ASP A 1 109 ? 8.361 7.023 2.986 1.00 93.81 109 ASP A O 1
ATOM 828 N N . ASP A 1 110 ? 7.280 6.915 4.959 1.00 95.62 110 ASP A N 1
ATOM 829 C CA . ASP A 1 110 ? 7.204 5.454 5.062 1.00 95.62 110 ASP A CA 1
ATOM 830 C C . ASP A 1 110 ? 5.764 4.929 5.295 1.00 95.62 110 ASP A C 1
ATOM 832 O O . ASP A 1 110 ? 4.782 5.685 5.399 1.00 95.62 110 ASP A O 1
ATOM 836 N N . CYS A 1 111 ? 5.595 3.604 5.283 1.00 96.69 111 CYS A N 1
ATOM 837 C CA . CYS A 1 111 ? 4.295 2.960 5.454 1.00 96.69 111 CYS A CA 1
ATOM 838 C C . CYS A 1 111 ? 3.758 3.123 6.884 1.00 96.69 111 CYS A C 1
ATOM 840 O O . CYS A 1 111 ? 2.538 3.239 7.058 1.00 96.69 111 CYS A O 1
ATOM 842 N N . GLU A 1 112 ? 4.614 3.098 7.907 1.00 96.62 112 GLU A N 1
ATOM 843 C CA . GLU A 1 112 ? 4.219 3.259 9.312 1.00 96.62 112 GLU A CA 1
ATOM 844 C C . GLU A 1 112 ? 3.650 4.656 9.594 1.00 96.62 112 GLU A C 1
ATOM 846 O O . GLU A 1 112 ? 2.596 4.795 10.234 1.00 96.62 112 GLU A O 1
ATOM 851 N N . GLU A 1 113 ? 4.293 5.694 9.071 1.00 96.69 113 GLU A N 1
ATOM 852 C CA . GLU A 1 113 ? 3.855 7.083 9.111 1.00 96.69 113 GLU A CA 1
ATOM 853 C C . GLU A 1 113 ? 2.542 7.256 8.344 1.00 96.69 113 GLU A C 1
ATOM 855 O O . GLU A 1 113 ? 1.628 7.933 8.828 1.00 96.69 113 GLU A O 1
ATOM 860 N N . LEU A 1 114 ? 2.376 6.578 7.200 1.00 96.56 114 LEU A N 1
ATOM 861 C CA . LEU A 1 114 ? 1.111 6.589 6.465 1.00 96.56 114 LEU A CA 1
ATOM 862 C C . LEU A 1 114 ? -0.018 5.935 7.270 1.00 96.56 114 LEU A C 1
ATOM 864 O O . LEU A 1 114 ? -1.115 6.492 7.355 1.00 96.56 114 LEU A O 1
ATOM 868 N N . VAL A 1 115 ? 0.220 4.781 7.896 1.00 96.50 115 VAL A N 1
ATOM 869 C CA . VAL A 1 115 ? -0.771 4.129 8.770 1.00 96.50 115 VAL A CA 1
ATOM 870 C C . VAL A 1 115 ? -1.122 5.026 9.956 1.00 96.50 115 VAL A C 1
ATOM 872 O O . VAL A 1 115 ? -2.302 5.171 10.296 1.00 96.50 115 VAL A O 1
ATOM 875 N N . SER A 1 116 ? -0.125 5.680 10.547 1.00 96.44 116 SER A N 1
ATOM 876 C CA . SER A 1 116 ? -0.314 6.642 11.634 1.00 96.44 116 SER A CA 1
ATOM 877 C C . SER A 1 116 ? -1.152 7.839 11.181 1.00 96.44 116 SER A C 1
ATOM 879 O O . SER A 1 116 ? -2.089 8.243 11.875 1.00 96.44 116 SER A O 1
ATOM 881 N N . TYR A 1 117 ? -0.906 8.361 9.979 1.00 96.25 117 TYR A N 1
ATOM 882 C CA . TYR A 1 117 ? -1.716 9.415 9.377 1.00 96.25 117 TYR A CA 1
ATOM 883 C C . TYR A 1 117 ? -3.157 8.949 9.125 1.00 96.25 117 TYR A C 1
ATOM 885 O O . TYR A 1 117 ? -4.107 9.624 9.536 1.00 96.25 117 TYR A O 1
ATOM 893 N N . LEU A 1 118 ? -3.349 7.767 8.534 1.00 95.94 118 LEU A N 1
ATOM 894 C CA . LEU A 1 118 ? -4.669 7.175 8.304 1.00 95.94 118 LEU A CA 1
ATOM 895 C C . LEU A 1 118 ? -5.437 6.979 9.613 1.00 95.94 118 LEU A C 1
ATOM 897 O O . LEU A 1 118 ? -6.641 7.239 9.659 1.00 95.94 118 LEU A O 1
ATOM 901 N N . HIS A 1 119 ? -4.761 6.605 10.699 1.00 96.38 119 HIS A N 1
ATOM 902 C CA . HIS A 1 119 ? -5.373 6.494 12.020 1.00 96.38 119 HIS A CA 1
ATOM 903 C C . HIS A 1 119 ? -5.991 7.819 12.483 1.00 96.38 119 HIS A C 1
ATOM 905 O O . HIS A 1 119 ? -7.107 7.822 13.015 1.00 96.38 119 HIS A O 1
ATOM 911 N N . THR A 1 120 ? -5.335 8.956 12.215 1.00 95.38 120 THR A N 1
ATOM 912 C CA . THR A 1 120 ? -5.881 10.279 12.565 1.00 95.38 120 THR A CA 1
ATOM 913 C C . THR A 1 120 ? -7.219 10.564 11.878 1.00 95.38 120 THR A C 1
ATOM 915 O O . THR A 1 120 ? -8.065 11.235 12.475 1.00 95.38 120 THR A O 1
ATOM 918 N N . GLN A 1 121 ? -7.442 10.009 10.683 1.00 93.56 121 GLN A N 1
ATOM 919 C CA . GLN A 1 121 ? -8.644 10.212 9.869 1.00 93.56 121 GLN A CA 1
ATOM 920 C C . GLN A 1 121 ? -9.712 9.143 10.135 1.00 93.56 121 GLN A C 1
ATOM 922 O O . GLN A 1 121 ? -10.876 9.450 10.388 1.00 93.56 121 GLN A O 1
ATOM 927 N N . LYS A 1 122 ? -9.317 7.867 10.100 1.00 93.81 122 LYS A N 1
ATOM 928 C CA . LYS A 1 122 ? -10.218 6.705 10.131 1.00 93.81 122 LYS A CA 1
ATOM 929 C C . LYS A 1 122 ? -10.551 6.232 11.546 1.00 93.81 122 LYS A C 1
ATOM 931 O O . LYS A 1 122 ? -11.532 5.497 11.714 1.00 93.81 122 LYS A O 1
ATOM 936 N N . LYS A 1 123 ? -9.787 6.681 12.551 1.00 95.38 123 LYS A N 1
ATOM 937 C CA . LYS A 1 123 ? -9.957 6.357 13.976 1.00 95.38 123 LYS A CA 1
ATOM 938 C C . LYS A 1 123 ? -9.974 4.844 14.216 1.00 95.38 123 LYS A C 1
ATOM 940 O O . LYS A 1 123 ? -10.992 4.290 14.627 1.00 95.38 123 LYS A O 1
ATOM 945 N N . TYR A 1 124 ? -8.863 4.182 13.895 1.00 95.12 124 TYR A N 1
ATOM 946 C CA . TYR A 1 124 ? -8.685 2.757 14.193 1.00 95.12 124 TYR A CA 1
ATOM 947 C C . TYR A 1 124 ? -8.707 2.514 15.708 1.00 95.12 124 TYR A C 1
ATOM 949 O O . TYR A 1 124 ? -8.234 3.340 16.481 1.00 95.12 124 TYR A O 1
ATOM 957 N N . SER A 1 125 ? -9.237 1.383 16.147 1.00 95.06 125 SER A N 1
ATOM 958 C CA . SER A 1 125 ? -9.035 0.871 17.502 1.00 95.06 125 SER A CA 1
ATOM 959 C C . SER A 1 125 ? -7.572 0.482 17.725 1.00 95.06 125 SER A C 1
ATOM 961 O O . SER A 1 125 ? -6.819 0.286 16.774 1.00 95.06 125 SER A O 1
ATOM 963 N N . GLU A 1 126 ? -7.167 0.307 18.983 1.00 93.94 126 GLU A N 1
ATOM 964 C CA . GLU A 1 126 ? -5.797 -0.104 19.325 1.00 93.94 126 GLU A CA 1
ATOM 965 C C . GLU A 1 126 ? -5.397 -1.431 18.665 1.00 93.94 126 GLU A C 1
ATOM 967 O O . GLU A 1 126 ? -4.276 -1.569 18.180 1.00 93.94 126 GLU A O 1
ATOM 972 N N . LYS A 1 127 ? -6.325 -2.398 18.596 1.00 92.94 127 LYS A N 1
ATOM 973 C CA . LYS A 1 127 ? -6.080 -3.695 17.948 1.00 92.94 127 LYS A CA 1
ATOM 974 C C . LYS A 1 127 ? -5.833 -3.531 16.449 1.00 92.94 127 LYS A C 1
ATOM 976 O O . LYS A 1 127 ? -4.920 -4.152 15.912 1.00 92.94 127 LYS A O 1
ATOM 981 N N . GLU A 1 128 ? -6.662 -2.729 15.785 1.00 94.31 128 GLU A N 1
ATOM 982 C CA . GLU A 1 128 ? -6.534 -2.465 14.351 1.00 94.31 128 GLU A CA 1
ATOM 983 C C . GLU A 1 128 ? -5.242 -1.699 14.063 1.00 94.31 128 GLU A C 1
ATOM 985 O O . GLU A 1 128 ? -4.463 -2.136 13.224 1.00 94.31 128 GLU A O 1
ATOM 990 N N . LEU A 1 129 ? -4.974 -0.618 14.805 1.00 95.44 129 LEU A N 1
ATOM 991 C CA . LEU A 1 129 ? -3.760 0.181 14.650 1.00 95.44 129 LEU A CA 1
ATOM 992 C C . LEU A 1 129 ? -2.511 -0.679 14.827 1.00 95.44 129 LEU A C 1
ATOM 994 O O . LEU A 1 129 ? -1.643 -0.652 13.967 1.00 95.44 129 LEU A O 1
ATOM 998 N N . LYS A 1 130 ? -2.448 -1.493 15.885 1.00 94.81 130 LYS A N 1
ATOM 999 C CA . LYS A 1 130 ? -1.308 -2.379 16.129 1.00 94.81 130 LYS A CA 1
ATOM 1000 C C . LYS A 1 130 ? -1.040 -3.304 14.942 1.00 94.81 130 LYS A C 1
ATOM 1002 O O . LYS A 1 130 ? 0.091 -3.382 14.481 1.00 94.81 130 LYS A O 1
ATOM 1007 N N . ALA A 1 131 ? -2.068 -3.980 14.433 1.00 94.12 131 ALA A N 1
ATOM 1008 C CA . ALA A 1 131 ? -1.889 -4.909 13.323 1.00 94.12 131 ALA A CA 1
ATOM 1009 C C . ALA A 1 131 ? -1.541 -4.205 12.001 1.00 94.12 131 ALA A C 1
ATOM 1011 O O . ALA A 1 131 ? -0.768 -4.737 11.203 1.00 94.12 131 ALA A O 1
ATOM 1012 N N . LEU A 1 132 ? -2.095 -3.011 11.769 1.00 94.94 132 LEU A N 1
ATOM 1013 C CA . LEU A 1 132 ? -1.743 -2.188 10.615 1.00 94.94 132 LEU A CA 1
ATOM 1014 C C . LEU A 1 132 ? -0.285 -1.710 10.711 1.00 94.94 132 LEU A C 1
ATOM 1016 O O . LEU A 1 132 ? 0.454 -1.836 9.742 1.00 94.94 132 LEU A O 1
ATOM 1020 N N . SER A 1 133 ? 0.152 -1.227 11.873 1.00 95.69 133 SER A N 1
ATOM 1021 C CA . SER A 1 133 ? 1.532 -0.783 12.093 1.00 95.69 133 SER A CA 1
ATOM 1022 C C . SER A 1 133 ? 2.533 -1.933 11.970 1.00 95.69 133 SER A C 1
ATOM 1024 O O . SER A 1 133 ? 3.537 -1.787 11.289 1.00 95.69 133 SER A O 1
ATOM 1026 N N . GLU A 1 134 ? 2.239 -3.113 12.527 1.00 94.88 134 GLU A N 1
ATOM 1027 C CA . GLU A 1 134 ? 3.092 -4.303 12.362 1.00 94.88 134 GLU A CA 1
ATOM 1028 C C . GLU A 1 134 ? 3.245 -4.697 10.886 1.00 94.88 134 GLU A C 1
ATOM 1030 O O . GLU A 1 134 ? 4.332 -5.066 10.442 1.00 94.88 134 GLU A O 1
ATOM 1035 N N . ARG A 1 135 ? 2.164 -4.606 10.102 1.00 94.50 135 ARG A N 1
ATOM 1036 C CA . ARG A 1 135 ? 2.208 -4.873 8.661 1.00 94.50 135 ARG A CA 1
ATOM 1037 C C . ARG A 1 135 ? 2.985 -3.796 7.904 1.00 94.50 135 ARG A C 1
ATOM 1039 O O . ARG A 1 135 ? 3.736 -4.148 7.001 1.00 94.50 135 ARG A O 1
ATOM 1046 N N . ALA A 1 136 ? 2.810 -2.528 8.259 1.00 95.94 136 ALA A N 1
ATOM 1047 C CA . ALA A 1 136 ? 3.544 -1.417 7.667 1.00 95.94 136 ALA A CA 1
ATOM 1048 C C . ALA A 1 136 ? 5.054 -1.538 7.908 1.00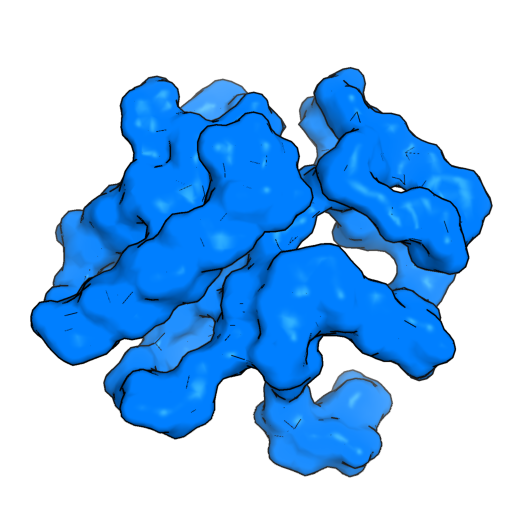 95.94 136 ALA A C 1
ATOM 1050 O O . ALA A 1 136 ? 5.806 -1.529 6.943 1.00 95.94 136 ALA A O 1
ATOM 1051 N N . HIS A 1 137 ? 5.469 -1.826 9.144 1.00 95.88 137 HIS A N 1
ATOM 1052 C CA . HIS A 1 137 ? 6.873 -2.036 9.503 1.00 95.88 137 HIS A CA 1
ATOM 1053 C C . HIS A 1 137 ? 7.553 -3.119 8.647 1.00 95.88 137 HIS A C 1
ATOM 1055 O O . HIS A 1 137 ? 8.684 -2.972 8.184 1.00 95.88 137 HIS A O 1
ATOM 1061 N N . LEU A 1 138 ? 6.849 -4.232 8.403 1.00 94.31 138 LEU A N 1
ATOM 1062 C CA . LEU A 1 138 ? 7.349 -5.302 7.535 1.00 94.31 138 LEU A CA 1
ATOM 1063 C C . LEU A 1 138 ? 7.526 -4.834 6.083 1.00 94.31 138 LEU A C 1
ATOM 1065 O O . LEU A 1 138 ? 8.491 -5.225 5.430 1.00 94.31 138 LEU A O 1
ATOM 1069 N N . LEU A 1 139 ? 6.599 -4.016 5.583 1.00 94.94 139 LEU A N 1
ATOM 1070 C CA . LEU A 1 139 ? 6.638 -3.479 4.222 1.00 94.94 139 LEU A CA 1
ATOM 1071 C C . LEU A 1 139 ? 7.760 -2.453 4.049 1.00 94.94 139 LEU A C 1
ATOM 1073 O O . LEU A 1 139 ? 8.438 -2.484 3.024 1.00 94.94 139 LEU A O 1
ATOM 1077 N N . ASP A 1 140 ? 8.000 -1.610 5.051 1.00 95.12 140 ASP A N 1
ATOM 1078 C CA . ASP A 1 140 ? 9.116 -0.660 5.048 1.00 95.12 140 ASP A CA 1
ATOM 1079 C C . ASP A 1 140 ? 10.457 -1.395 4.966 1.00 95.12 140 ASP A C 1
ATOM 1081 O O . ASP A 1 140 ? 11.270 -1.114 4.082 1.00 95.12 140 ASP A O 1
ATOM 1085 N N . GLY A 1 141 ? 10.626 -2.465 5.751 1.00 92.19 141 GLY A N 1
ATOM 1086 C CA . GLY A 1 141 ? 11.799 -3.338 5.664 1.00 92.19 141 GLY A CA 1
ATOM 1087 C C . GLY A 1 141 ? 11.991 -4.013 4.295 1.00 92.19 141 GLY A C 1
ATOM 1088 O O . GLY A 1 141 ? 13.127 -4.181 3.849 1.00 92.19 141 GLY A O 1
ATOM 1089 N N . GLU A 1 142 ? 10.911 -4.386 3.596 1.00 90.00 142 GLU A N 1
ATOM 1090 C CA . GLU A 1 142 ? 10.984 -4.937 2.230 1.00 90.00 142 GLU A CA 1
ATOM 1091 C C . GLU A 1 142 ? 11.379 -3.885 1.181 1.00 90.00 142 GLU A C 1
ATOM 1093 O O . GLU A 1 142 ? 12.015 -4.216 0.173 1.00 90.00 142 GLU A O 1
ATOM 1098 N N . LEU A 1 143 ? 10.980 -2.631 1.394 1.00 87.88 143 LEU A N 1
ATOM 1099 C CA . LEU A 1 143 ? 11.175 -1.523 0.460 1.00 87.88 143 LEU A CA 1
ATOM 1100 C C . LEU A 1 143 ? 12.460 -0.728 0.728 1.00 87.88 143 LEU A C 1
ATOM 1102 O O . LEU A 1 143 ? 12.910 -0.008 -0.167 1.00 87.88 143 LEU A O 1
ATOM 1106 N N . GLY A 1 144 ? 13.062 -0.901 1.907 1.00 88.00 144 GLY A N 1
ATOM 1107 C CA . GLY A 1 144 ? 14.212 -0.131 2.371 1.00 88.00 144 GLY A CA 1
ATOM 1108 C C . GLY A 1 144 ? 13.849 1.311 2.722 1.00 88.00 144 GLY A C 1
ATOM 1109 O O . GLY A 1 144 ? 14.644 2.203 2.419 1.00 88.00 144 GLY A O 1
ATOM 1110 N N . LEU A 1 145 ? 12.646 1.509 3.270 1.00 86.44 145 LEU A N 1
ATOM 1111 C CA . LEU A 1 145 ? 12.162 2.779 3.817 1.00 86.44 145 LEU A CA 1
ATOM 1112 C C . LEU A 1 145 ? 12.544 2.898 5.297 1.00 86.44 145 LEU A C 1
ATOM 1114 O O . LEU A 1 145 ? 12.622 1.842 5.971 1.00 86.44 145 LEU A O 1
#

Organism: NCBI:txid1076179

Radius of gyration: 14.62 Å; chains: 1; bounding box: 29×36×39 Å